Protein 8GCI (pdb70)

Organism: Caenorhabditis elegans (NCBI:txid6239)

Solvent-accessible surface area: 9152 Å² total; per-residue (Å²): 230,90,97,92,4,2,116,44,33,74,89,70,87,133,101,57,95,29,106,107,34,46,1,45,1,70,5,30,41,82,2,35,21,90,74,17,41,167,60,1,21,24,9,0,5,16,66,64,91,50,10,130,74,101,9,3,4,42,3,0,46,28,86,11,5,101,6,1,71,52,2,0,50,42,0,14,102,27,139,5,141,125,17,102,17,108,60,38,0,58,0,17,4,64,10,20,6,34,0,100,0,92,0,62,2,44,12,109,31,20,81,210,68,132,58,1,71,52,1,27,2,104,0,116,9,66,58,50,16,142,52,102,44,56,1,52,47,82,55,76,140,89,84,142,94,38,29,21,71,116,106,77,16,119,68,33,26,57,59,7,82,96,24,0,97,131,75,8,101

Foldseek 3Di:
DDDFALVVCCVVVVPDDSLWDKWKWKDWLLQQTDDTDPVCCNQQLADPVNRGPHHQLVWWQAVQVVQVLVLLVVCLAVLFPKDWTPDWIWTAGQQRFIWTWGKIKGFHADPPLQFTTMIMMMTTTNGRTPDDRGSNDHHDPPDDDRGDDVVVSVVSSVVSSVSRNDHRD

Structure (mmCIF, N/CA/C/O backbone):
data_8GCI
#
_entry.id   8GCI
#
_cell.length_a   50.733
_cell.length_b   105.907
_cell.length_c   152.966
_cell.angle_alpha   90.00
_cell.angle_beta   90.00
_cell.angle_gamma   90.00
#
_symmetry.space_group_name_H-M   'I 2 2 2'
#
loop_
_entity.id
_entity.type
_entity.pdbx_description
1 polymer 'Period protein homolog lin-42'
2 water water
#
loop_
_atom_site.group_PDB
_atom_site.id
_atom_site.type_symbol
_atom_site.label_atom_id
_atom_site.label_alt_id
_atom_site.label_comp_id
_atom_site.label_asym_id
_atom_site.label_entity_id
_atom_site.label_seq_id
_atom_site.pdbx_PDB_ins_code
_atom_site.Cartn_x
_atom_site.Cartn_y
_atom_site.Cartn_z
_atom_site.occupancy
_atom_site.B_iso_or_equiv
_atom_site.auth_seq_id
_atom_site.auth_comp_id
_atom_site.auth_asym_id
_atom_site.auth_atom_id
_atom_site.pdbx_PDB_model_num
ATOM 1 N N . LEU A 1 114 ? 31.554 43.672 58.430 1.00 52.44 147 LEU A N 1
ATOM 2 C CA . LEU A 1 114 ? 31.350 43.186 57.063 1.00 49.45 147 LEU A CA 1
ATOM 3 C C . LEU A 1 114 ? 32.083 41.878 56.789 1.00 46.95 147 LEU A C 1
ATOM 4 O O . LEU A 1 114 ? 33.313 41.830 56.798 1.00 48.13 147 LEU A O 1
ATOM 9 N N . ALA A 1 115 ? 31.323 40.821 56.528 1.00 45.39 148 ALA A N 1
ATOM 10 C CA . ALA A 1 115 ? 31.922 39.543 56.193 1.00 38.54 148 ALA A CA 1
ATOM 11 C C . ALA A 1 115 ? 32.427 39.548 54.760 1.00 40.44 148 ALA A C 1
ATOM 12 O O . ALA A 1 115 ? 31.865 40.194 53.873 1.00 43.66 148 ALA A O 1
ATOM 14 N N . LEU A 1 116 ? 33.526 38.843 54.552 1.00 47.79 149 LEU A N 1
ATOM 15 C CA . LEU A 1 116 ? 34.046 38.570 53.224 1.00 46.63 149 LEU A CA 1
ATOM 16 C C . LEU A 1 116 ? 33.732 37.117 52.917 1.00 38.34 149 LEU A C 1
ATOM 17 O O . LEU A 1 116 ? 33.936 36.248 53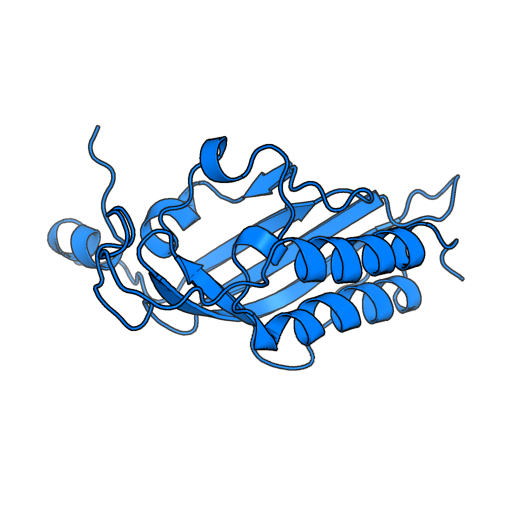.770 1.00 40.85 149 LEU A O 1
ATOM 22 N N . ARG A 1 117 ? 33.203 36.860 51.725 1.00 39.74 150 ARG A N 1
ATOM 23 C C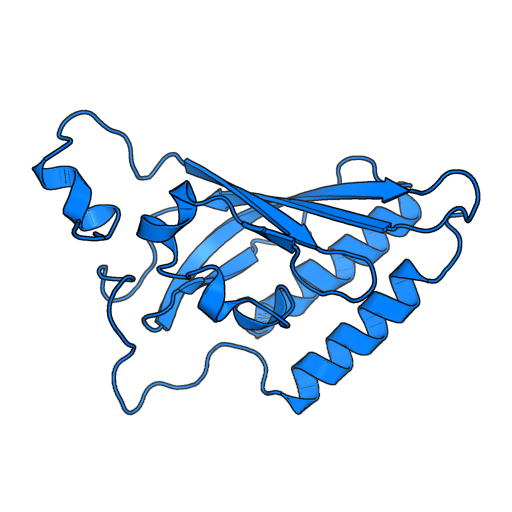A . ARG A 1 117 ? 32.699 35.535 51.394 1.00 37.00 150 ARG A CA 1
ATOM 24 C C . ARG A 1 117 ? 33.184 35.108 50.016 1.00 30.41 150 ARG A C 1
ATOM 25 O O . ARG A 1 117 ? 33.382 35.934 49.120 1.00 32.90 150 ARG A O 1
ATOM 33 N N . SER A 1 118 ? 33.357 33.801 49.852 1.00 34.76 151 SER A N 1
ATOM 34 C CA . SER A 1 118 ? 33.765 33.231 48.576 1.00 30.82 151 SER A CA 1
ATOM 35 C C . SER A 1 118 ? 32.673 33.400 47.519 1.00 28.52 151 SER A C 1
ATOM 36 O O . SER A 1 118 ? 31.482 33.509 47.827 1.00 27.81 151 SER A O 1
ATOM 39 N N . ALA A 1 119 ? 33.101 33.399 46.249 1.00 27.16 152 ALA A N 1
ATOM 40 C CA . ALA A 1 119 ? 32.152 33.508 45.144 1.00 26.43 152 ALA A CA 1
ATOM 41 C C . ALA A 1 119 ? 31.124 32.388 45.178 1.00 27.09 152 ALA A C 1
ATOM 42 O O . ALA A 1 119 ? 29.950 32.616 44.873 1.00 27.14 152 ALA A O 1
ATOM 44 N N . PHE A 1 120 ? 31.547 31.164 45.525 1.00 25.41 153 PHE A N 1
ATOM 45 C CA . PHE A 1 120 ? 30.586 30.077 45.671 1.00 27.84 153 PHE A CA 1
ATOM 46 C C . PHE A 1 120 ? 29.560 30.402 46.745 1.00 28.45 153 PHE A C 1
ATOM 47 O O . PHE A 1 120 ? 28.355 30.221 46.542 1.00 32.19 153 PHE A O 1
ATOM 55 N N . SER A 1 121 ? 30.028 30.881 47.898 1.00 28.28 154 SER A N 1
ATOM 56 C CA . SER A 1 121 ? 29.133 31.212 49.004 1.00 32.77 154 SER A CA 1
ATOM 57 C C . SER A 1 121 ? 28.171 32.339 48.631 1.00 32.54 154 SER A C 1
ATOM 58 O O . SER A 1 121 ? 26.987 32.294 48.984 1.00 33.63 154 SER A O 1
ATOM 61 N N . LEU A 1 122 ? 28.649 33.350 47.894 1.00 33.97 155 LEU A N 1
ATOM 62 C CA . LEU A 1 122 ? 27.791 34.484 47.555 1.00 32.83 155 LEU A CA 1
ATOM 63 C C . LEU A 1 122 ? 26.607 34.085 46.682 1.00 36.08 155 LEU A C 1
ATOM 64 O O . LEU A 1 122 ? 25.653 34.866 46.554 1.00 37.65 155 LEU A O 1
ATOM 69 N N . GLN A 1 123 ? 26.639 32.890 46.089 1.00 33.19 156 GLN A N 1
ATOM 70 C CA . GLN A 1 123 ? 25.535 32.454 45.231 1.00 36.57 156 GLN A CA 1
ATOM 71 C C . GLN A 1 123 ? 24.229 32.358 45.998 1.00 32.86 156 GLN A C 1
ATOM 72 O O . GLN A 1 123 ? 23.161 32.643 45.448 1.00 32.06 156 GLN A O 1
ATOM 78 N N . ALA A 1 124 ? 24.294 31.946 47.266 1.00 35.53 157 ALA A N 1
ATOM 79 C CA . ALA A 1 124 ? 23.078 31.720 48.039 1.00 31.60 157 ALA A CA 1
ATOM 80 C C . ALA A 1 124 ? 22.262 32.998 48.169 1.00 35.99 157 ALA A C 1
ATOM 81 O O . ALA A 1 124 ? 21.026 32.961 48.113 1.00 40.14 157 ALA A O 1
ATOM 83 N N . SER A 1 125 ? 22.925 34.143 48.305 1.00 35.35 158 SER A N 1
ATOM 84 C CA . SER A 1 125 ? 22.222 35.414 48.427 1.00 39.01 158 SER A CA 1
ATOM 85 C C . SER A 1 125 ? 22.318 36.265 47.165 1.00 43.42 158 SER A C 1
ATOM 86 O O . SER A 1 125 ? 22.014 37.463 47.215 1.00 46.13 158 SER A O 1
ATOM 89 N N . HIS A 1 126 ? 22.759 35.678 46.030 1.00 39.82 159 HIS A N 1
ATOM 90 C CA . HIS A 1 126 ? 22.777 36.346 44.716 1.00 38.11 159 HIS A CA 1
ATOM 91 C C . HIS A 1 126 ? 22.338 35.296 43.695 1.00 35.32 159 HIS A C 1
ATOM 92 O O . HIS A 1 126 ? 23.143 34.785 42.913 1.00 37.64 159 HIS A O 1
ATOM 99 N N . VAL A 1 127 ? 21.037 34.993 43.683 1.00 33.12 160 VAL A N 1
ATOM 100 C CA . VAL A 1 127 ? 20.564 33.797 42.986 1.00 38.83 160 VAL A CA 1
ATOM 101 C C . VAL A 1 127 ? 20.508 33.951 41.474 1.00 38.56 160 VAL A C 1
ATOM 102 O O . VAL A 1 127 ? 20.297 32.954 40.777 1.00 38.07 160 VAL A O 1
ATOM 106 N N . SER A 1 128 ? 20.703 35.158 40.942 1.00 39.49 161 SER A N 1
ATOM 107 C CA . SER A 1 128 ? 20.651 35.392 39.501 1.00 42.25 161 SER A CA 1
ATOM 108 C C . SER A 1 128 ? 22.010 35.703 38.886 1.00 37.56 161 SER A C 1
ATOM 109 O O . SER A 1 128 ? 22.099 35.835 37.660 1.00 40.70 161 SER A O 1
ATOM 112 N N . SER A 1 129 ? 23.063 35.817 39.691 1.00 35.13 162 SER A N 1
ATOM 113 C CA . SER A 1 129 ? 24.374 36.200 39.194 1.00 34.20 162 SER A CA 1
ATOM 114 C C . SER A 1 129 ? 25.083 35.010 38.549 1.00 38.40 162 SER A C 1
ATOM 115 O O . SER A 1 129 ? 24.779 33.843 38.816 1.00 36.31 162 SER A O 1
ATOM 118 N N . ASN A 1 130 ? 26.045 35.321 37.690 1.00 33.93 163 ASN A N 1
ATOM 119 C CA . ASN A 1 130 ? 26.794 34.313 36.953 1.00 31.89 163 ASN A CA 1
ATOM 120 C C . ASN A 1 130 ? 28.255 34.386 37.392 1.00 29.86 163 ASN A C 1
ATOM 121 O O . ASN A 1 130 ? 29.116 34.870 36.654 1.00 28.95 163 ASN A O 1
ATOM 126 N N . PHE A 1 131 ? 28.525 33.882 38.601 1.00 28.68 164 PHE A N 1
ATOM 127 C CA . PHE A 1 131 ? 29.840 34.020 39.220 1.00 30.11 164 PHE A CA 1
ATOM 128 C C . PHE A 1 131 ? 30.945 33.279 38.472 1.00 32.50 164 PHE A C 1
ATOM 129 O O . PHE A 1 131 ? 32.121 33.571 38.701 1.00 29.68 164 PHE A O 1
ATOM 137 N N . HIS A 1 132 ? 30.614 32.336 37.586 1.00 30.19 165 HIS A N 1
ATOM 138 C CA . HIS A 1 132 ? 31.666 31.737 36.768 1.00 30.59 165 HIS A CA 1
ATOM 139 C C . HIS A 1 132 ? 32.081 32.625 35.605 1.00 31.16 165 HIS A C 1
ATOM 140 O O . HIS A 1 132 ? 33.025 32.274 34.892 1.00 34.27 165 HIS A O 1
ATOM 147 N N . VAL A 1 133 ? 31.379 33.727 35.374 1.00 28.08 166 VAL A N 1
ATOM 148 C CA . VAL A 1 133 ? 31.663 34.659 34.283 1.00 34.63 166 VAL A CA 1
ATOM 149 C C . VAL A 1 133 ? 32.296 35.890 34.923 1.00 31.64 166 VAL A C 1
ATOM 150 O O . VAL A 1 133 ? 31.600 36.679 35.568 1.00 28.32 166 VAL A O 1
ATOM 154 N N . PHE A 1 134 ? 33.621 36.049 34.778 1.00 31.43 167 PHE A N 1
ATOM 155 C CA . PHE A 1 134 ? 34.347 37.018 35.594 1.00 28.10 167 PHE A CA 1
ATOM 156 C C . PHE A 1 134 ? 35.777 37.275 35.119 1.00 29.92 167 PHE A C 1
ATOM 157 O O . PHE A 1 134 ? 36.544 36.333 34.929 1.00 28.95 167 PHE A O 1
ATOM 165 N N . THR A 1 135 ? 36.159 38.546 34.958 1.00 26.51 168 THR A N 1
ATOM 166 C CA . THR A 1 135 ? 37.516 38.935 34.603 1.00 24.55 168 THR A CA 1
ATOM 167 C C . THR A 1 135 ? 38.024 39.953 35.612 1.00 26.78 168 THR A C 1
ATOM 168 O O . THR A 1 135 ? 37.249 40.745 36.156 1.00 27.16 168 THR A O 1
ATOM 172 N N . PHE A 1 136 ? 39.334 39.942 35.853 1.00 22.50 169 PHE A N 1
ATOM 173 C CA . PHE A 1 136 ? 39.920 40.889 36.793 1.00 22.97 169 PHE A CA 1
ATOM 174 C C . PHE A 1 136 ? 41.337 41.239 36.352 1.00 25.57 169 PHE A C 1
ATOM 175 O O . PHE A 1 136 ? 41.990 40.486 35.622 1.00 24.66 169 PHE A O 1
ATOM 183 N N . ILE A 1 137 ? 41.803 42.399 36.816 1.00 24.71 170 ILE A N 1
ATOM 184 C CA . ILE A 1 137 ? 43.054 43.010 36.373 1.00 22.74 170 ILE A CA 1
ATOM 185 C C . ILE A 1 137 ? 44.060 42.972 37.518 1.00 22.56 170 ILE A C 1
ATOM 186 O O . ILE A 1 137 ? 43.709 43.245 38.672 1.00 22.32 170 ILE A O 1
ATOM 191 N N . THR A 1 138 ? 45.308 42.626 37.204 1.00 23.93 171 THR A N 1
ATOM 192 C CA . THR A 1 138 ? 46.444 42.924 38.069 1.00 24.65 171 THR A CA 1
ATOM 193 C C . THR A 1 138 ? 47.350 43.931 37.367 1.00 23.50 171 THR A C 1
ATOM 194 O O . THR A 1 138 ? 47.372 44.005 36.134 1.00 21.94 171 THR A O 1
ATOM 198 N N . LYS A 1 139 ? 48.096 44.713 38.161 1.00 22.23 172 LYS A N 1
ATOM 199 C CA . LYS A 1 139 ? 49.091 45.649 37.646 1.00 23.79 172 LYS A CA 1
ATOM 200 C C . LYS A 1 139 ? 50.369 45.544 38.459 1.00 22.27 172 LYS A C 1
ATOM 201 O O . LYS A 1 139 ? 50.325 45.364 39.681 1.00 22.42 172 LYS A O 1
ATOM 207 N N . HIS A 1 140 ? 51.508 45.682 37.786 1.00 19.63 173 HIS A N 1
ATOM 208 C CA . HIS A 1 140 ? 52.763 45.800 38.512 1.00 24.56 173 HIS A CA 1
ATOM 209 C C . HIS A 1 140 ? 53.745 46.669 37.736 1.00 25.54 173 HIS A C 1
ATOM 210 O O . HIS A 1 140 ? 53.621 46.874 36.521 1.00 21.00 173 HIS A O 1
ATOM 217 N N . SER A 1 141 ? 54.743 47.164 38.471 1.00 23.79 174 SER A N 1
ATOM 218 C CA . SER A 1 141 ? 55.720 48.097 37.942 1.00 25.29 174 SER A CA 1
ATOM 219 C C . SER A 1 141 ? 56.923 47.315 37.431 1.00 26.08 174 SER A C 1
ATOM 220 O O . SER A 1 141 ? 56.926 46.080 37.406 1.00 29.50 174 SER A O 1
ATOM 223 N N . SER A 1 142 ? 57.966 48.029 37.037 1.00 23.32 175 SER A N 1
ATOM 224 C CA . SER A 1 142 ? 59.161 47.413 36.482 1.00 22.51 175 SER A CA 1
ATOM 225 C C . SER A 1 142 ? 60.129 46.925 37.554 1.00 26.08 175 SER A C 1
ATOM 226 O O . SER A 1 142 ? 61.225 46.469 37.212 1.00 19.73 175 SER A O 1
ATOM 229 N N . THR A 1 143 ? 59.771 47.036 38.838 1.00 26.48 176 THR A N 1
ATOM 230 C CA . THR A 1 143 ? 60.460 46.299 39.885 1.00 22.49 176 THR A CA 1
ATOM 231 C C . THR A 1 143 ? 59.813 44.944 40.139 1.00 25.95 176 THR A C 1
ATOM 232 O O . THR A 1 143 ? 60.236 44.245 41.057 1.00 25.61 176 THR A O 1
ATOM 236 N N . CYS A 1 144 ? 58.790 44.586 39.358 1.00 24.29 177 CYS A N 1
ATOM 237 C CA . CYS A 1 144 ? 57.878 43.463 39.590 1.00 29.11 177 CYS A CA 1
ATOM 238 C C . CYS A 1 144 ? 56.871 43.709 40.713 1.00 25.77 177 CYS A C 1
ATOM 239 O O . CYS A 1 144 ? 55.949 42.912 40.886 1.00 27.48 177 CYS A O 1
ATOM 242 N N . ALA A 1 145 ? 57.011 44.794 41.473 1.00 25.99 178 ALA A N 1
ATOM 243 C CA . ALA A 1 145 ? 56.133 45.012 42.619 1.00 24.67 178 ALA A CA 1
ATOM 244 C C . ALA A 1 145 ? 54.704 45.256 42.149 1.00 29.24 178 ALA A C 1
ATOM 245 O O . ALA A 1 145 ? 54.452 46.160 41.341 1.00 26.01 178 ALA A O 1
ATOM 247 N N . LEU A 1 146 ? 53.775 44.438 42.650 1.00 24.23 179 LEU A N 1
ATOM 248 C CA . LEU A 1 146 ? 52.362 44.636 42.375 1.00 27.55 179 LEU A CA 1
ATOM 249 C C . LEU A 1 146 ? 51.895 45.983 42.930 1.00 28.42 179 LEU A C 1
ATOM 250 O O . LEU A 1 146 ? 52.236 46.372 44.049 1.00 28.22 179 LEU A O 1
ATOM 255 N N . THR A 1 147 ? 51.120 46.702 42.132 1.00 24.65 180 THR A N 1
ATOM 256 C CA . THR A 1 147 ? 50.513 47.949 42.556 1.00 26.95 180 THR A CA 1
ATOM 257 C C . THR A 1 147 ? 48.997 47.930 42.439 1.00 29.29 180 THR A C 1
ATOM 258 O O . THR A 1 147 ? 48.369 48.957 42.692 1.00 23.43 180 THR A O 1
ATOM 262 N N . HIS A 1 148 ? 48.393 46.812 42.030 1.00 26.21 181 HIS A N 1
ATOM 263 C CA . HIS A 1 148 ? 46.954 46.811 41.830 1.00 26.06 181 HIS A CA 1
ATOM 264 C C . HIS A 1 148 ? 46.434 45.399 41.671 1.00 25.18 181 HIS A C 1
ATOM 265 O O . HIS A 1 148 ? 47.050 44.570 40.992 1.00 29.73 181 HIS A O 1
ATOM 272 N N . ILE A 1 149 ? 45.284 45.149 42.284 1.00 23.94 182 ILE A N 1
ATOM 273 C CA . ILE A 1 149 ? 44.449 43.989 41.986 1.00 27.44 182 ILE A CA 1
ATOM 274 C C . ILE A 1 149 ? 43.011 44.387 42.300 1.00 26.44 182 ILE A C 1
ATOM 275 O O . ILE A 1 149 ? 42.745 44.994 43.341 1.00 25.38 182 ILE A O 1
ATOM 280 N N . ASP A 1 150 ? 42.096 44.106 41.368 1.00 27.04 183 ASP A N 1
ATOM 281 C CA . ASP A 1 150 ? 40.689 44.432 41.573 1.00 28.79 183 ASP A CA 1
ATOM 282 C C . ASP A 1 150 ? 40.201 43.829 42.881 1.00 30.34 183 ASP A C 1
ATOM 283 O O . ASP A 1 150 ? 40.475 42.658 43.175 1.00 26.82 183 ASP A O 1
ATOM 288 N N . TYR A 1 151 ? 39.463 44.633 43.662 1.00 32.14 184 TYR A N 1
ATOM 289 C CA . TYR A 1 151 ? 38.900 44.114 44.905 1.00 31.39 184 TYR A CA 1
ATOM 290 C C . TYR A 1 151 ? 37.843 43.053 44.630 1.00 28.87 184 TYR A C 1
ATOM 291 O O . TYR A 1 151 ? 37.633 42.157 45.459 1.00 26.75 184 TYR A O 1
ATOM 300 N N . ALA A 1 152 ? 37.171 43.142 43.478 1.00 26.15 185 ALA A N 1
ATOM 301 C CA . ALA A 1 152 ? 36.201 42.133 43.064 1.00 25.66 185 ALA A CA 1
ATOM 302 C C . ALA A 1 152 ? 36.803 40.738 42.941 1.00 28.99 185 ALA A C 1
ATOM 303 O O . ALA A 1 152 ? 36.045 39.764 42.847 1.00 29.81 185 ALA A O 1
ATOM 305 N N . SER A 1 153 ? 38.134 40.615 42.919 1.00 27.79 186 SER A N 1
ATOM 306 C CA . SER A 1 153 ? 38.786 39.314 42.850 1.00 27.08 186 SER A CA 1
ATOM 307 C C . SER A 1 153 ? 38.873 38.635 44.205 1.00 26.79 186 SER A C 1
ATOM 308 O O . SER A 1 153 ? 39.252 37.456 44.269 1.00 28.34 186 SER A O 1
ATOM 311 N N . ILE A 1 154 ? 38.546 39.349 45.282 1.00 23.11 187 ILE A N 1
ATOM 312 C CA . ILE A 1 154 ? 38.682 38.771 46.621 1.00 24.28 187 ILE A CA 1
ATOM 313 C C . ILE A 1 154 ? 37.840 37.519 46.793 1.00 27.57 187 ILE A C 1
ATOM 314 O O . ILE A 1 154 ? 38.355 36.522 47.337 1.00 25.98 187 ILE A O 1
ATOM 319 N N . PRO A 1 155 ? 36.563 37.464 46.380 1.00 27.29 188 PRO A N 1
ATOM 320 C CA . PRO A 1 155 ? 35.817 36.200 46.481 1.00 28.98 188 PRO A CA 1
ATOM 321 C C . PRO A 1 155 ? 36.364 35.095 45.601 1.00 28.42 188 PRO A C 1
ATOM 322 O O . PRO A 1 155 ? 35.972 33.933 45.782 1.00 29.03 188 PRO A O 1
ATOM 326 N N . TYR A 1 156 ? 37.247 35.406 44.657 1.00 26.56 189 TYR A N 1
ATOM 327 C CA . TYR A 1 156 ? 37.809 34.379 43.789 1.00 26.98 189 TYR A CA 1
ATOM 328 C C . TYR A 1 156 ? 39.177 33.876 44.249 1.00 29.64 189 TYR A C 1
ATOM 329 O O . TYR A 1 156 ? 39.435 32.667 44.188 1.00 31.36 189 TYR A O 1
ATOM 338 N N . LEU A 1 157 ? 40.062 34.767 44.727 1.00 29.71 190 LEU A N 1
ATOM 339 C CA . LEU A 1 157 ? 41.374 34.367 45.215 1.00 28.04 190 LEU A CA 1
ATOM 340 C C . LEU A 1 157 ? 41.549 34.499 46.725 1.00 28.15 190 LEU A C 1
ATOM 341 O O . LEU A 1 157 ? 42.456 33.867 47.277 1.00 29.61 190 LEU A O 1
ATOM 346 N N . GLY A 1 158 ? 40.717 35.279 47.411 1.00 23.51 191 GLY A N 1
ATOM 347 C CA . GLY A 1 158 ? 40.930 35.462 48.834 1.00 22.15 191 GLY A CA 1
ATOM 348 C C . GLY A 1 158 ? 42.162 36.271 49.212 1.00 29.56 191 GLY A C 1
ATOM 349 O O . GLY A 1 158 ? 42.572 36.244 50.379 1.00 26.89 191 GLY A O 1
ATOM 350 N N . LEU A 1 159 ? 42.761 37.008 48.273 1.00 23.57 192 LEU A N 1
ATOM 351 C CA . LEU A 1 159 ? 44.010 37.718 48.530 1.00 29.88 192 LEU A CA 1
ATOM 352 C C . LEU A 1 159 ? 43.727 39.206 48.776 1.00 35.17 192 LEU A C 1
ATOM 353 O O . LEU A 1 159 ? 43.046 39.872 47.979 1.00 22.98 192 LEU A O 1
ATOM 358 N N . LEU A 1 160 ? 44.233 39.712 49.907 1.00 30.35 193 LEU A N 1
ATOM 359 C CA . LEU A 1 160 ? 44.051 41.084 50.345 1.00 33.63 193 LEU A CA 1
ATOM 360 C C . LEU A 1 160 ? 45.228 41.940 49.901 1.00 32.38 193 LEU A C 1
ATOM 361 O O . LEU A 1 160 ? 46.326 41.427 49.680 1.00 33.04 193 LEU A O 1
ATOM 366 N N . PRO A 1 161 ? 45.031 43.259 49.758 1.00 38.57 194 PRO A N 1
ATOM 367 C CA . PRO A 1 161 ? 46.185 44.144 49.490 1.00 38.33 194 PRO A CA 1
ATOM 368 C C . PRO A 1 161 ? 47.330 43.938 50.468 1.00 37.87 194 PRO A C 1
ATOM 369 O O . PRO A 1 161 ? 48.499 43.957 50.065 1.00 37.25 194 PRO A O 1
ATOM 373 N N . THR A 1 162 ? 47.020 43.676 51.739 1.00 36.07 195 THR A N 1
ATOM 374 C CA . THR A 1 162 ? 48.076 43.422 52.714 1.00 40.08 195 THR A CA 1
ATOM 375 C C . THR A 1 162 ? 48.850 42.137 52.406 1.00 43.22 195 THR A C 1
ATOM 376 O O . THR A 1 162 ? 50.056 42.059 52.680 1.00 42.30 195 THR A O 1
ATOM 380 N N . ASP A 1 163 ? 48.183 41.118 51.848 1.00 38.99 196 ASP A N 1
ATOM 381 C CA . ASP A 1 163 ? 48.890 39.907 51.446 1.00 37.05 196 ASP A CA 1
ATOM 382 C C . ASP A 1 163 ? 49.945 40.203 50.386 1.00 38.64 196 ASP A C 1
ATOM 383 O O . ASP A 1 163 ? 50.959 39.499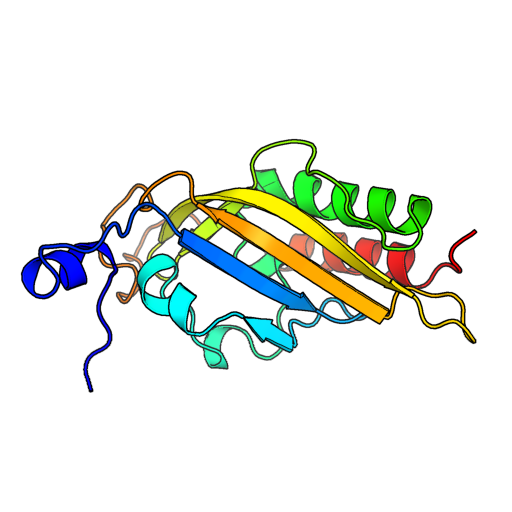 50.296 1.00 35.72 196 ASP A O 1
ATOM 388 N N . LEU A 1 164 ? 49.741 41.259 49.599 1.00 37.22 197 LEU A N 1
ATOM 389 C CA . LEU A 1 164 ? 50.508 41.477 48.385 1.00 32.85 197 LEU A CA 1
ATOM 390 C C . LEU A 1 164 ? 51.463 42.666 48.448 1.00 33.13 197 LEU A C 1
ATOM 391 O O . LEU A 1 164 ? 52.252 42.847 47.513 1.00 30.11 197 LEU A O 1
ATOM 396 N N . ILE A 1 165 ? 51.434 43.470 49.514 1.00 34.63 198 ILE A N 1
ATOM 397 C CA . ILE A 1 165 ? 52.322 44.630 49.567 1.00 37.77 198 ILE A CA 1
ATOM 398 C C . ILE A 1 165 ? 53.763 44.140 49.578 1.00 36.40 198 ILE A C 1
ATOM 399 O O . ILE A 1 165 ? 54.176 43.380 50.463 1.00 38.07 198 ILE A O 1
ATOM 404 N N . GLY A 1 166 ? 54.528 44.535 48.562 1.00 36.18 199 GLY A N 1
ATOM 405 C CA . GLY A 1 166 ? 55.914 44.139 48.447 1.00 30.39 199 GLY A CA 1
ATOM 406 C C . GLY A 1 166 ? 56.183 42.922 47.581 1.00 34.92 199 GLY A C 1
ATOM 407 O O . GLY A 1 166 ? 57.357 42.601 47.354 1.00 32.20 199 GLY A O 1
ATOM 408 N N . LYS A 1 167 ? 55.154 42.232 47.085 1.00 31.41 200 LYS A N 1
ATOM 409 C CA . LYS A 1 167 ? 55.382 41.009 46.328 1.00 31.99 200 LYS A CA 1
ATOM 410 C C . LYS A 1 167 ? 55.035 41.198 44.857 1.00 29.48 200 LYS A C 1
ATOM 411 O O . LYS A 1 167 ? 54.382 42.171 44.467 1.00 23.64 200 LYS A O 1
ATOM 417 N N . SER A 1 168 ? 55.498 40.254 44.034 1.00 24.84 201 SER A N 1
ATOM 418 C CA . SER A 1 168 ? 55.176 40.258 42.617 1.00 25.68 201 SER A CA 1
ATOM 419 C C . SER A 1 168 ? 54.043 39.261 42.335 1.00 25.21 201 SER A C 1
ATOM 420 O O . SER A 1 168 ? 53.522 38.602 43.234 1.00 24.43 201 SER A O 1
ATOM 423 N N . LEU A 1 169 ? 53.632 39.183 41.067 1.00 22.47 202 LEU A N 1
ATOM 424 C CA . LEU A 1 169 ? 52.668 38.176 40.645 1.00 22.31 202 LEU A CA 1
ATOM 425 C C . LEU A 1 169 ? 53.098 36.778 41.077 1.00 25.98 202 LEU A C 1
ATOM 426 O O . LEU A 1 169 ? 52.260 35.918 41.365 1.00 23.21 202 LEU A O 1
ATOM 431 N N . LEU A 1 170 ? 54.412 36.526 41.103 1.00 27.12 203 LEU A N 1
ATOM 432 C CA . LEU A 1 170 ? 54.921 35.194 41.414 1.00 28.12 203 LEU A CA 1
ATOM 433 C C . LEU A 1 170 ? 54.608 34.757 42.837 1.00 27.58 203 LEU A C 1
ATOM 434 O O . LEU A 1 170 ? 54.838 33.592 43.165 1.00 32.71 203 LEU A O 1
ATOM 439 N N . ALA A 1 171 ? 54.087 35.647 43.686 1.00 26.88 204 ALA A N 1
ATOM 440 C CA . ALA A 1 171 ? 53.651 35.223 45.009 1.00 26.50 204 ALA A CA 1
ATOM 441 C C . ALA A 1 171 ? 52.397 34.351 44.962 1.00 30.99 204 ALA A C 1
ATOM 442 O O . ALA A 1 171 ? 52.136 33.617 45.925 1.00 28.44 204 ALA A O 1
ATOM 444 N N . PHE A 1 172 ? 51.600 34.413 43.878 1.00 27.30 205 PHE A N 1
ATOM 445 C CA . PHE A 1 172 ? 50.442 33.529 43.820 1.00 25.74 205 PHE A CA 1
ATOM 446 C C . PHE A 1 172 ? 50.224 32.880 42.446 1.00 24.60 205 PHE A C 1
ATOM 447 O O . PHE A 1 172 ? 49.138 32.351 42.191 1.00 25.95 205 PHE A O 1
ATOM 455 N N . VAL A 1 173 ? 51.222 32.850 41.570 1.00 24.07 206 VAL A N 1
ATOM 456 C CA . VAL A 1 173 ? 51.097 32.087 40.329 1.00 22.10 206 VAL A CA 1
ATOM 457 C C . VAL A 1 173 ? 51.413 30.624 40.625 1.00 24.34 206 VAL A C 1
ATOM 458 O O . VAL A 1 173 ? 52.345 30.321 41.377 1.00 21.03 206 VAL A O 1
ATOM 462 N N . TYR A 1 174 ? 50.585 29.719 40.096 1.00 20.46 207 TYR A N 1
ATOM 463 C CA . TYR A 1 174 ? 50.854 28.292 40.151 1.00 24.37 207 TYR A CA 1
ATOM 464 C C . TYR A 1 174 ? 52.243 28.022 39.588 1.00 28.12 207 TYR A C 1
ATOM 465 O O . TYR A 1 174 ? 52.530 28.358 38.433 1.00 25.24 207 TYR A O 1
ATOM 474 N N . SER A 1 175 ? 53.104 27.432 40.422 1.00 26.09 208 SER A N 1
ATOM 475 C CA . SER A 1 175 ? 54.548 27.454 40.175 1.00 26.93 208 SER A CA 1
ATOM 476 C C . SER A 1 175 ? 54.975 27.042 38.766 1.00 28.21 208 SER A C 1
ATOM 477 O O . SER A 1 175 ? 55.802 27.753 38.170 1.00 29.21 208 SER A O 1
ATOM 480 N N . PRO A 1 176 ? 54.501 25.931 38.188 1.00 28.54 209 PRO A N 1
ATOM 481 C CA . PRO A 1 176 ? 54.964 25.564 36.840 1.00 27.01 209 PRO A CA 1
ATOM 482 C C . PRO A 1 176 ? 54.371 26.407 35.732 1.00 29.42 209 PRO A C 1
ATOM 483 O O . PRO A 1 176 ? 54.629 26.111 34.557 1.00 31.05 209 PRO A O 1
ATOM 487 N N . ASP A 1 177 ? 53.574 27.425 36.066 1.00 29.98 210 ASP A N 1
ATOM 488 C CA . ASP A 1 177 ? 53.002 28.344 35.094 1.00 27.10 210 ASP A CA 1
ATOM 489 C C . ASP A 1 177 ? 53.753 29.679 35.021 1.00 28.97 210 ASP A C 1
ATOM 490 O O . ASP A 1 177 ? 53.324 30.578 34.288 1.00 28.66 210 ASP A O 1
ATOM 495 N N . VAL A 1 178 ? 54.860 29.831 35.759 1.00 25.66 211 VAL A N 1
ATOM 496 C CA . VAL A 1 178 ? 55.594 31.093 35.736 1.00 28.96 211 VAL A CA 1
ATOM 497 C C . VAL A 1 178 ? 56.195 31.381 34.366 1.00 26.77 211 VAL A C 1
ATOM 498 O O . VAL A 1 178 ? 56.426 32.550 34.026 1.00 27.00 211 VAL A O 1
ATOM 502 N N . HIS A 1 179 ? 56.445 30.347 33.566 1.00 25.48 212 HIS A N 1
ATOM 503 C CA . HIS A 1 179 ? 56.881 30.560 32.191 1.00 26.92 212 HIS A CA 1
ATOM 504 C C . HIS A 1 179 ? 55.860 31.336 31.367 1.00 26.34 212 HIS A C 1
ATOM 505 O O . HIS A 1 179 ? 56.236 32.013 30.404 1.00 21.03 212 HIS A O 1
ATOM 512 N N . VAL A 1 180 ? 54.566 31.199 31.686 1.00 26.53 213 VAL A N 1
ATOM 513 C CA . VAL A 1 180 ? 53.550 32.015 31.028 1.00 25.09 213 VAL A CA 1
ATOM 514 C C . VAL A 1 180 ? 53.847 33.483 31.260 1.00 22.09 213 VAL A C 1
ATOM 515 O O . VAL A 1 180 ? 53.783 34.306 30.340 1.00 21.87 213 VAL A O 1
ATOM 519 N N . VAL A 1 181 ? 54.188 33.827 32.500 1.00 23.40 214 VAL A N 1
ATOM 520 C CA . VAL A 1 181 ? 54.462 35.210 32.852 1.00 23.75 214 VAL A CA 1
ATOM 521 C C . VAL A 1 181 ? 55.722 35.685 32.152 1.00 25.98 214 VAL A C 1
ATOM 522 O O . VAL A 1 181 ? 55.725 36.734 31.497 1.00 28.79 214 VAL A O 1
ATOM 526 N N . ARG A 1 182 ? 56.807 34.913 32.280 1.00 26.09 215 ARG A N 1
ATOM 527 C CA . ARG A 1 182 ? 58.075 35.248 31.640 1.00 27.45 215 ARG A CA 1
ATOM 528 C C . ARG A 1 182 ? 57.888 35.550 30.162 1.00 27.11 215 ARG A C 1
ATOM 529 O O . ARG A 1 182 ? 58.302 36.607 29.681 1.00 24.88 215 ARG A O 1
ATOM 537 N N . GLN A 1 183 ? 57.269 34.628 29.421 1.00 24.33 216 GLN A N 1
ATOM 538 C CA . GLN A 1 183 ? 57.116 34.842 27.985 1.00 28.01 216 GLN A CA 1
ATOM 539 C C . GLN A 1 183 ? 56.227 36.046 27.688 1.00 29.77 216 GLN A C 1
ATOM 540 O O . GLN A 1 183 ? 56.397 36.705 26.653 1.00 27.61 216 GLN A O 1
ATOM 546 N N . ALA A 1 184 ? 55.261 36.336 28.570 1.00 26.86 217 ALA A N 1
ATOM 547 C CA . ALA A 1 184 ? 54.421 37.513 28.373 1.00 25.46 217 ALA A CA 1
ATOM 548 C C . ALA A 1 184 ? 55.253 38.794 28.414 1.00 27.30 217 ALA A C 1
ATOM 549 O O . ALA A 1 184 ? 55.038 39.709 27.605 1.00 26.25 217 ALA A O 1
ATOM 551 N N . HIS A 1 185 ? 56.220 38.873 29.336 1.00 23.47 218 HIS A N 1
ATOM 552 C CA . HIS A 1 185 ? 57.064 40.063 29.402 1.00 22.11 218 HIS A CA 1
ATOM 553 C C . HIS A 1 185 ? 57.956 40.181 28.171 1.00 28.02 218 HIS A C 1
ATOM 554 O O . HIS A 1 185 ? 58.141 41.285 27.638 1.00 22.98 218 HIS A O 1
ATOM 561 N N . ILE A 1 186 ? 58.506 39.055 27.692 1.00 26.11 219 ILE A N 1
ATOM 562 C CA . ILE A 1 186 ? 59.301 39.080 26.467 1.00 24.98 219 ILE A CA 1
ATOM 563 C C . ILE A 1 186 ? 58.439 39.473 25.269 1.00 29.17 219 ILE A C 1
ATOM 564 O O . ILE A 1 186 ? 58.846 40.299 24.441 1.00 30.17 219 ILE A O 1
ATOM 569 N N . ASP A 1 187 ? 57.233 38.903 25.161 1.00 26.97 220 ASP A N 1
ATOM 570 C CA . ASP A 1 187 ? 56.340 39.268 24.062 1.00 31.25 220 ASP A CA 1
ATOM 571 C C . ASP A 1 187 ? 55.882 40.723 24.142 1.00 27.87 220 ASP A C 1
ATOM 572 O O . ASP A 1 187 ? 55.579 41.327 23.107 1.00 28.53 220 ASP A O 1
ATOM 577 N N . LEU A 1 188 ? 55.807 41.292 25.350 1.00 25.72 221 LEU A N 1
ATOM 578 C CA . LEU A 1 188 ? 55.419 42.693 25.498 1.00 24.89 221 LEU A CA 1
ATOM 579 C C . LEU A 1 188 ? 56.544 43.616 25.059 1.00 27.34 221 LEU A C 1
ATOM 580 O O . LEU A 1 188 ? 56.310 44.596 24.347 1.00 32.08 221 LEU A O 1
ATOM 585 N N . HIS A 1 189 ? 57.781 43.307 25.470 1.00 32.93 222 HIS A N 1
ATOM 586 C CA . HIS A 1 189 ? 58.944 44.057 25.006 1.00 32.37 222 HIS A CA 1
ATOM 587 C C . HIS A 1 189 ? 58.965 44.171 23.484 1.00 34.12 222 HIS A C 1
ATOM 588 O O . HIS A 1 189 ? 59.305 45.226 22.939 1.00 35.52 222 HIS A O 1
ATOM 595 N N . ASN A 1 190 ? 58.606 43.095 22.780 1.00 32.07 223 ASN A N 1
ATOM 596 C CA . ASN A 1 190 ? 58.627 43.118 21.320 1.00 34.93 223 ASN A CA 1
ATOM 597 C C . ASN A 1 190 ? 57.371 43.719 20.703 1.00 35.00 223 ASN A C 1
ATOM 598 O O . ASN A 1 190 ? 57.418 44.149 19.547 1.00 37.27 223 ASN A O 1
ATOM 603 N N . SER A 1 191 ? 56.249 43.737 21.413 1.00 31.65 224 SER A N 1
ATOM 604 C CA . SER A 1 191 ? 55.065 44.396 20.876 1.00 39.21 224 SER A CA 1
ATOM 605 C C . SER A 1 191 ? 55.002 45.875 21.234 1.00 40.20 224 SER A C 1
ATOM 606 O O . SER A 1 191 ? 54.125 46.580 20.721 1.00 44.74 224 SER A O 1
ATOM 609 N N . ARG A 1 192 ? 55.919 46.356 22.079 1.00 39.70 225 ARG A N 1
ATOM 610 C CA . ARG A 1 192 ? 55.915 47.737 22.571 1.00 43.36 225 ARG A CA 1
ATOM 611 C C . ARG A 1 192 ? 54.663 48.029 23.401 1.00 41.84 225 ARG A C 1
ATOM 612 O O . ARG A 1 192 ? 54.152 49.151 23.406 1.00 38.96 225 ARG A O 1
ATOM 620 N N . GLY A 1 193 ? 54.148 47.020 24.108 1.00 40.35 226 GLY A N 1
ATOM 621 C CA . GLY A 1 193 ? 53.050 47.217 25.033 1.00 34.83 226 GLY A CA 1
ATOM 622 C C . GLY A 1 193 ? 51.668 46.862 24.514 1.00 34.56 226 GLY A C 1
ATOM 623 O O . GLY A 1 193 ? 50.730 46.786 25.321 1.00 31.77 226 GLY A O 1
ATOM 624 N N . LYS A 1 194 ? 51.508 46.647 23.207 1.00 34.79 227 LYS A N 1
ATOM 625 C CA . LYS A 1 194 ? 50.224 46.242 22.652 1.00 35.99 227 LYS A CA 1
ATOM 626 C C . LYS A 1 194 ? 49.851 44.839 23.125 1.00 32.44 227 LYS A C 1
ATOM 627 O O . LYS A 1 194 ? 50.713 44.030 23.486 1.00 31.13 227 LYS A O 1
ATOM 633 N N . ILE A 1 195 ? 48.544 44.561 23.115 1.00 30.58 228 ILE A N 1
ATOM 634 C CA . ILE A 1 195 ? 47.953 43.368 23.728 1.00 29.94 228 ILE A CA 1
ATOM 635 C C . ILE A 1 195 ? 48.648 42.103 23.239 1.00 30.72 228 ILE A C 1
ATOM 636 O O . ILE A 1 195 ? 48.689 41.830 22.032 1.00 29.77 228 ILE A O 1
ATOM 641 N N . VAL A 1 196 ? 49.191 41.316 24.158 1.00 25.41 229 VAL A N 1
ATOM 642 C CA . VAL A 1 196 ? 49.736 40.023 23.771 1.00 30.82 229 VAL A CA 1
ATOM 643 C C . VAL A 1 196 ? 48.964 38.931 24.495 1.00 27.64 229 VAL A C 1
ATOM 644 O O . VAL A 1 196 ? 48.442 39.122 25.598 1.00 26.67 229 VAL A O 1
ATOM 648 N N . LYS A 1 197 ? 48.898 37.776 23.851 1.00 34.13 230 LYS A N 1
ATOM 649 C CA . LYS A 1 197 ? 48.249 36.596 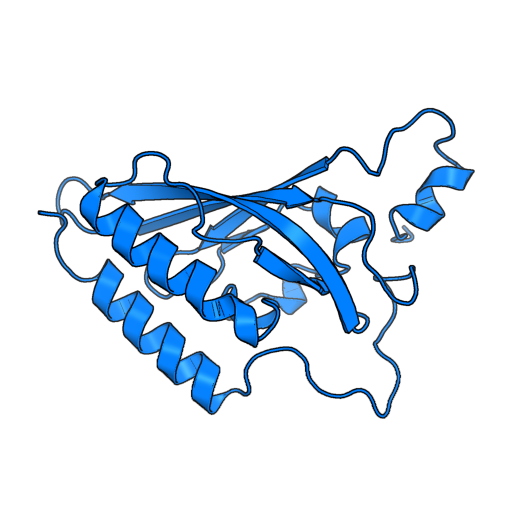24.393 1.00 31.05 230 LYS A CA 1
ATOM 650 C C . LYS A 1 197 ? 49.254 35.754 25.167 1.00 30.28 230 LYS A C 1
ATOM 651 O O . LYS A 1 197 ? 50.462 35.780 24.899 1.00 30.74 230 LYS A O 1
ATOM 657 N N . SER A 1 198 ? 48.746 35.008 26.140 1.00 28.08 231 SER A N 1
ATOM 658 C CA . SER A 1 198 ? 49.606 34.078 26.845 1.00 30.25 231 SER A CA 1
ATOM 659 C C . SER A 1 198 ? 49.855 32.842 25.980 1.00 27.57 231 SER A C 1
ATOM 660 O O . SER A 1 198 ? 49.088 32.533 25.064 1.00 24.97 231 SER A O 1
ATOM 663 N N . ILE A 1 199 ? 50.963 32.147 26.260 1.00 21.54 232 ILE A N 1
ATOM 664 C CA . ILE A 1 199 ? 51.267 30.925 25.518 1.00 24.87 232 ILE A CA 1
ATOM 665 C C . ILE A 1 199 ? 50.486 29.722 26.031 1.00 30.35 232 ILE A C 1
ATOM 666 O O . ILE A 1 199 ? 50.480 28.672 25.376 1.00 28.53 232 ILE A O 1
ATOM 671 N N . ALA A 1 200 ? 49.811 29.853 27.171 1.00 26.81 233 ALA A N 1
ATOM 672 C CA . ALA A 1 200 ? 49.060 28.775 27.797 1.00 25.54 233 ALA A CA 1
ATOM 673 C C . ALA A 1 200 ? 48.265 29.399 28.932 1.00 29.91 233 ALA A C 1
ATOM 674 O O . ALA A 1 200 ? 48.520 30.539 29.327 1.00 24.84 233 ALA A O 1
ATOM 676 N N . ASP A 1 201 ? 47.315 28.625 29.472 1.00 25.28 234 ASP A N 1
ATOM 677 C CA . ASP A 1 201 ? 46.545 29.080 30.621 1.00 25.13 234 ASP A CA 1
ATOM 678 C C . ASP A 1 201 ? 47.478 29.508 31.755 1.00 27.47 234 ASP A C 1
ATOM 679 O O . ASP A 1 201 ? 48.613 29.044 31.873 1.00 30.36 234 ASP A O 1
ATOM 684 N N . LEU A 1 202 ? 46.996 30.438 32.568 1.00 27.12 235 LEU A N 1
ATOM 685 C CA . LEU A 1 202 ? 47.685 30.908 33.760 1.00 25.56 235 LEU A CA 1
ATOM 686 C C . LEU A 1 202 ? 46.875 30.449 34.960 1.00 24.08 235 LEU A C 1
ATOM 687 O O . LEU A 1 202 ? 45.693 30.788 35.071 1.00 24.39 235 LEU A O 1
ATOM 692 N N . ARG A 1 203 ? 47.486 29.665 35.837 1.00 24.55 236 ARG A N 1
ATOM 693 C CA . ARG A 1 203 ? 46.815 29.194 37.042 1.00 24.01 236 ARG A CA 1
ATOM 694 C C . ARG A 1 203 ? 47.341 29.967 38.236 1.00 25.46 236 ARG A C 1
ATOM 695 O O . ARG A 1 203 ? 48.555 30.171 38.366 1.00 24.32 236 ARG A O 1
ATOM 703 N N . LEU A 1 204 ? 46.420 30.411 39.084 1.00 25.44 237 LEU A N 1
ATOM 704 C CA . LEU A 1 204 ? 46.716 31.233 40.242 1.00 22.67 237 LEU A CA 1
ATOM 705 C C . LEU A 1 204 ? 46.306 30.476 41.495 1.00 23.16 237 LEU A C 1
ATOM 706 O O . LEU A 1 204 ? 45.342 29.708 41.481 1.00 26.13 237 LEU A O 1
ATOM 711 N N . VAL A 1 205 ? 47.053 30.671 42.573 1.00 23.68 238 VAL A N 1
ATOM 712 C CA . VAL A 1 205 ? 46.838 29.933 43.813 1.00 26.98 238 VAL A CA 1
ATOM 713 C C . VAL A 1 205 ? 46.114 30.846 44.793 1.00 25.68 238 VAL A C 1
ATOM 714 O O . VAL A 1 205 ? 46.650 31.882 45.207 1.00 28.76 238 VAL A O 1
ATOM 718 N N . ALA A 1 206 ? 44.889 30.479 45.147 1.00 24.00 239 ALA A N 1
ATOM 719 C CA . ALA A 1 206 ? 44.124 31.270 46.100 1.00 28.53 239 ALA A CA 1
ATOM 720 C C . ALA A 1 206 ? 44.730 31.164 47.506 1.00 28.86 239 ALA A C 1
ATOM 721 O O . ALA A 1 206 ? 45.553 30.294 47.809 1.00 26.32 239 ALA A O 1
ATOM 723 N N . HIS A 1 207 ? 44.288 32.059 48.381 1.00 26.84 240 HIS A N 1
ATOM 724 C CA . HIS A 1 207 ? 44.800 32.087 49.746 1.00 26.39 240 HIS A CA 1
ATOM 725 C C . HIS A 1 207 ? 44.670 30.739 50.456 1.00 28.04 240 HIS A C 1
ATOM 726 O O . HIS A 1 207 ? 45.482 30.426 51.333 1.00 31.67 240 HIS A O 1
ATOM 733 N N . ASN A 1 208 ? 43.651 29.939 50.137 1.00 29.63 241 ASN A N 1
ATOM 734 C CA . ASN A 1 208 ? 43.473 28.681 50.856 1.00 32.91 241 ASN A CA 1
ATOM 735 C C . ASN A 1 208 ? 44.166 27.504 50.174 1.00 27.87 241 ASN A C 1
ATOM 736 O O . ASN A 1 208 ? 44.083 26.380 50.675 1.00 27.82 241 ASN A O 1
ATOM 741 N N . GLY A 1 209 ? 44.867 27.739 49.072 1.00 25.53 242 GLY A N 1
ATOM 742 C CA . GLY A 1 209 ? 45.562 26.693 48.361 1.00 29.45 242 GLY A CA 1
ATOM 743 C C . GLY A 1 209 ? 44.837 26.186 47.135 1.00 28.95 242 GLY A C 1
ATOM 744 O O . GLY A 1 209 ? 45.428 25.434 46.354 1.00 25.23 242 GLY A O 1
ATOM 745 N N . SER A 1 210 ? 43.582 26.575 46.947 1.00 26.82 243 SER A N 1
ATOM 746 C CA . SER A 1 210 ? 42.826 26.173 45.771 1.00 26.04 243 SER A CA 1
ATOM 747 C C . SER A 1 210 ? 43.375 26.852 44.520 1.00 29.84 243 SER A C 1
ATOM 748 O O . SER A 1 210 ? 44.001 27.913 44.586 1.00 29.88 243 SER A O 1
ATOM 751 N N . ILE A 1 211 ? 43.170 26.222 43.366 1.00 25.90 244 ILE A N 1
ATOM 752 C CA . ILE A 1 211 ? 43.834 26.657 42.141 1.00 27.80 244 ILE A CA 1
ATOM 753 C C . ILE A 1 211 ? 42.793 27.191 41.165 1.00 28.11 244 ILE A C 1
ATOM 754 O O . ILE A 1 211 ? 41.811 26.506 40.854 1.00 25.38 244 ILE A O 1
ATOM 759 N N . LEU A 1 212 ? 43.017 28.425 40.689 1.00 25.20 245 LEU A N 1
ATOM 760 C CA . LEU A 1 212 ? 42.114 29.147 39.801 1.00 24.54 245 LEU A CA 1
ATOM 761 C C . LEU A 1 212 ? 42.756 29.262 38.421 1.00 25.28 245 LEU A C 1
ATOM 762 O O . LEU A 1 212 ? 43.712 30.025 38.235 1.00 28.34 245 LEU A O 1
ATOM 767 N N . ARG A 1 213 ? 42.232 28.526 37.451 1.00 21.96 246 ARG A N 1
ATOM 768 C CA . ARG A 1 213 ? 42.788 28.571 36.105 1.00 24.51 246 ARG A CA 1
ATOM 769 C C . ARG A 1 213 ? 42.213 29.759 35.340 1.00 22.97 246 ARG A C 1
ATOM 770 O O . ARG A 1 213 ? 40.995 29.964 35.325 1.00 29.50 246 ARG A O 1
ATOM 778 N N . CYS A 1 214 ? 43.078 30.527 34.680 1.00 23.60 247 CYS A N 1
ATOM 779 C CA . CYS A 1 214 ? 42.644 31.715 33.945 1.00 25.46 247 CYS A CA 1
ATOM 780 C C . CYS A 1 214 ? 43.166 31.706 32.517 1.00 24.60 247 CYS A C 1
ATOM 781 O O . CYS A 1 214 ? 44.129 31.015 32.178 1.00 24.69 247 CYS A O 1
ATOM 784 N N . GLN A 1 215 ? 42.501 32.484 31.680 1.00 24.90 248 GLN A N 1
ATOM 785 C CA . GLN A 1 215 ? 43.050 32.905 30.402 1.00 27.76 248 GLN A CA 1
ATOM 786 C C . GLN A 1 215 ? 43.362 34.388 30.513 1.00 26.29 248 GLN A C 1
ATOM 787 O O . GLN A 1 215 ? 42.519 35.182 30.950 1.00 26.30 248 GLN A O 1
ATOM 793 N N . THR A 1 216 ? 44.591 34.744 30.172 1.00 29.39 249 THR A N 1
ATOM 794 C CA . THR A 1 216 ? 45.170 36.023 30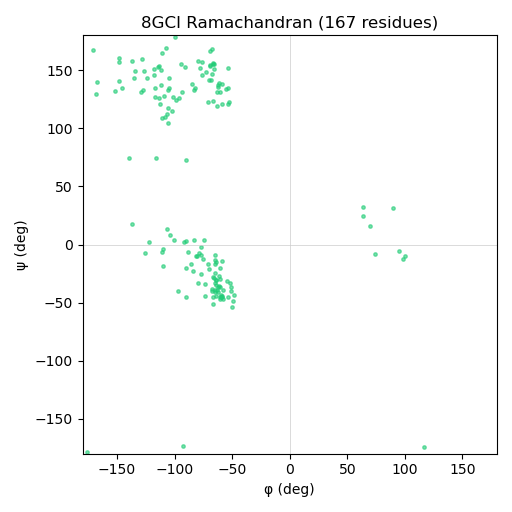.543 1.00 25.39 249 THR A CA 1
ATOM 795 C C . THR A 1 216 ? 45.697 36.706 29.298 1.00 27.62 249 THR A C 1
ATOM 796 O O . THR A 1 216 ? 46.363 36.066 28.474 1.00 25.82 249 THR A O 1
ATOM 800 N N . GLU A 1 217 ? 45.371 37.990 29.154 1.00 23.18 250 GLU A N 1
ATOM 801 C CA . GLU A 1 217 ? 45.950 38.844 28.131 1.00 27.08 250 GLU A CA 1
ATOM 802 C C . GLU A 1 217 ? 46.783 39.921 28.810 1.00 23.37 250 GLU A C 1
ATOM 803 O O . GLU A 1 217 ? 46.530 40.283 29.963 1.00 24.83 250 GLU A O 1
ATOM 809 N N . TRP A 1 218 ? 47.798 40.414 28.108 1.00 24.89 251 TRP A N 1
ATOM 810 C CA . TRP A 1 218 ? 48.784 41.295 28.718 1.00 23.45 251 TRP A CA 1
ATOM 811 C C . TRP A 1 218 ? 48.880 42.606 27.954 1.00 25.65 251 TRP A C 1
ATOM 812 O O . TRP A 1 218 ? 48.775 42.636 26.722 1.00 27.21 251 TRP A O 1
ATOM 823 N N . SER A 1 219 ? 49.073 43.686 28.706 1.00 25.54 252 SER A N 1
ATOM 824 C CA . SER A 1 219 ? 49.306 45.013 28.160 1.00 25.07 252 SER A CA 1
ATOM 825 C C . SER A 1 219 ? 50.430 45.660 28.962 1.00 24.81 252 SER A C 1
ATOM 826 O O . SER A 1 219 ? 50.694 45.278 30.107 1.00 22.78 252 SER A O 1
ATOM 829 N 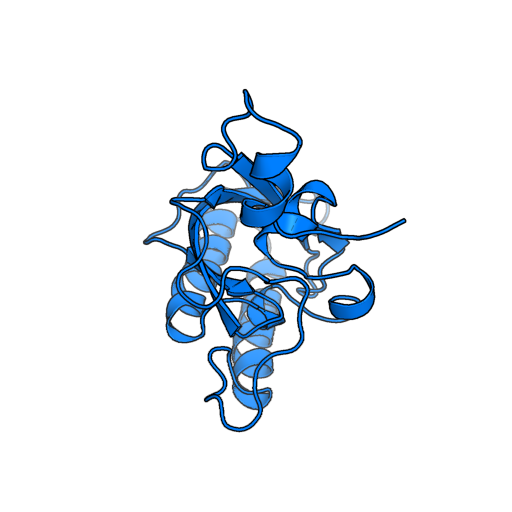N . ALA A 1 220 ? 51.093 46.649 28.354 1.00 25.46 253 ALA A N 1
ATOM 830 C CA . ALA A 1 220 ? 52.237 47.299 28.985 1.00 29.82 253 ALA A CA 1
ATOM 831 C C . ALA A 1 220 ? 52.324 48.769 28.571 1.00 30.64 253 ALA A C 1
ATOM 832 O O . ALA A 1 220 ? 52.084 49.109 27.411 1.00 29.41 253 ALA A O 1
ATOM 834 N N . TYR A 1 221 ? 52.676 49.634 29.523 1.00 26.13 254 TYR A N 1
ATOM 835 C CA . TYR A 1 221 ? 52.918 51.040 29.234 1.00 27.33 254 TYR A CA 1
ATOM 836 C C . TYR A 1 221 ? 54.406 51.258 29.029 1.00 24.76 254 TYR A C 1
ATOM 837 O O . TYR A 1 221 ? 55.219 50.889 29.888 1.00 25.61 254 TYR A O 1
ATOM 846 N N . VAL A 1 222 ? 54.765 51.851 27.895 1.00 22.91 255 VAL A N 1
ATOM 847 C CA . VAL A 1 222 ? 56.156 52.176 27.599 1.00 27.36 255 VAL A CA 1
ATOM 848 C C . VAL A 1 222 ? 56.347 53.677 27.765 1.00 27.43 255 VAL A C 1
ATOM 849 O O . VAL A 1 222 ? 55.722 54.479 27.056 1.00 29.16 255 VAL A O 1
ATOM 853 N N . ASN A 1 223 ? 57.198 54.055 28.708 1.00 30.55 256 ASN A N 1
ATOM 854 C CA . ASN A 1 223 ? 57.577 55.455 28.886 1.00 29.83 256 ASN A CA 1
ATOM 855 C C . ASN A 1 223 ? 58.205 55.953 27.594 1.00 28.71 256 ASN A C 1
ATOM 856 O O . ASN A 1 223 ? 59.202 55.380 27.144 1.00 28.65 256 ASN A O 1
ATOM 861 N N . PRO A 1 224 ? 57.663 56.989 26.963 1.00 27.56 257 PRO A N 1
ATOM 862 C CA . PRO A 1 224 ? 58.224 57.430 25.676 1.00 26.93 257 PRO A CA 1
ATOM 863 C C . PRO A 1 224 ? 59.596 58.111 25.773 1.00 30.96 257 PRO A C 1
ATOM 864 O O . PRO A 1 224 ? 60.287 58.197 24.747 1.00 30.06 257 PRO A O 1
ATOM 868 N N . TRP A 1 225 ? 60.031 58.572 26.952 1.00 30.72 258 TRP A N 1
ATOM 869 C CA . TRP A 1 225 ? 61.336 59.229 27.089 1.00 25.59 258 TRP A CA 1
ATOM 870 C C . TRP A 1 225 ? 62.457 58.244 27.404 1.00 33.80 258 TRP A C 1
ATOM 871 O O . TRP A 1 225 ? 63.535 58.325 26.811 1.00 38.07 258 TRP A O 1
ATOM 882 N N . THR A 1 226 ? 62.239 57.319 28.342 1.00 34.43 259 THR A N 1
ATOM 883 C CA . THR A 1 226 ? 63.232 56.283 28.597 1.00 31.35 259 THR A CA 1
ATOM 884 C C . THR A 1 226 ? 63.071 55.083 27.677 1.00 34.84 259 THR A C 1
ATOM 885 O O . THR A 1 226 ? 64.008 54.282 27.553 1.00 32.64 259 THR A O 1
ATOM 889 N N . ARG A 1 227 ? 61.911 54.959 27.030 1.00 35.42 260 ARG A N 1
ATOM 890 C CA . ARG A 1 227 ? 61.589 53.883 26.092 1.00 33.13 260 ARG A CA 1
ATOM 891 C C . ARG A 1 227 ? 61.566 52.519 26.775 1.00 32.33 260 ARG A C 1
ATOM 892 O O . ARG A 1 227 ? 61.704 51.478 26.125 1.00 31.36 260 ARG A O 1
ATOM 900 N N . LYS A 1 228 ? 61.333 52.502 28.081 1.00 29.28 261 LYS A N 1
ATOM 901 C CA . LYS A 1 228 ? 61.242 51.255 28.826 1.00 32.80 261 LYS A CA 1
ATOM 902 C C . LYS A 1 228 ? 59.819 50.998 29.322 1.00 29.87 261 LYS A C 1
ATOM 903 O O . LYS A 1 228 ? 59.046 51.930 29.578 1.00 30.18 261 LYS A O 1
ATOM 909 N N . MET A 1 229 ? 59.475 49.719 29.436 1.00 28.26 262 MET A N 1
ATOM 910 C CA . MET A 1 229 ? 58.211 49.347 30.051 1.00 28.74 262 MET A CA 1
ATOM 911 C C . MET A 1 229 ? 58.217 49.785 31.503 1.00 27.61 262 MET A C 1
ATOM 912 O O . MET A 1 229 ? 59.173 49.511 32.235 1.00 29.62 262 MET A O 1
ATOM 917 N N . GLU A 1 230 ? 57.149 50.466 31.932 1.00 22.73 263 GLU A N 1
ATOM 918 C CA . GLU A 1 230 ? 57.063 50.875 33.328 1.00 27.47 263 GLU A CA 1
ATOM 919 C C . GLU A 1 230 ? 55.793 50.416 34.011 1.00 25.08 263 GLU A C 1
ATOM 920 O O . GLU A 1 230 ? 55.662 50.609 35.224 1.00 26.22 263 GLU A O 1
ATOM 926 N N . LEU A 1 231 ? 54.846 49.845 33.280 1.00 30.06 264 LEU A N 1
ATOM 927 C CA . LEU A 1 231 ? 53.675 49.245 33.897 1.00 26.31 264 LEU A CA 1
ATOM 928 C C . LEU A 1 231 ? 53.291 48.051 33.050 1.00 24.56 264 LEU A C 1
ATOM 929 O O . LEU A 1 231 ? 53.296 48.129 31.816 1.00 24.64 264 LEU A O 1
ATOM 934 N N . VAL A 1 232 ? 53.000 46.941 33.715 1.00 21.38 265 VAL A N 1
ATOM 935 C CA . VAL A 1 232 ? 52.474 45.757 33.057 1.00 20.59 265 VAL A CA 1
ATOM 936 C C . VAL A 1 232 ? 51.092 45.496 33.622 1.00 23.53 265 VAL A C 1
ATOM 937 O O . VAL A 1 232 ? 50.921 45.411 34.847 1.00 23.04 265 VAL A O 1
ATOM 941 N N . VAL A 1 233 ? 50.114 45.374 32.728 1.00 22.12 266 VAL A N 1
ATOM 942 C CA . VAL A 1 233 ? 48.718 45.163 33.080 1.00 23.51 266 VAL A CA 1
ATOM 943 C C . VAL A 1 233 ? 48.295 43.816 32.519 1.00 23.05 266 VAL A C 1
ATOM 944 O O . VAL A 1 233 ? 48.569 43.508 31.352 1.00 24.80 266 VAL A O 1
ATOM 948 N N . ALA A 1 234 ? 47.599 43.035 33.331 1.00 22.17 267 ALA A N 1
ATOM 949 C CA . ALA A 1 234 ? 47.162 41.701 32.942 1.00 24.28 267 ALA A CA 1
ATOM 950 C C . ALA A 1 234 ? 45.674 41.583 33.228 1.00 23.97 267 ALA A C 1
ATOM 951 O O . ALA A 1 234 ? 45.222 41.941 34.323 1.00 23.45 267 ALA A O 1
ATOM 953 N N . ARG A 1 235 ? 44.915 41.105 32.242 1.00 22.50 268 ARG A N 1
ATOM 954 C CA . ARG A 1 235 ? 43.473 40.874 32.379 1.00 25.97 268 ARG A CA 1
ATOM 955 C C . ARG A 1 235 ? 43.188 39.376 32.435 1.00 23.83 268 ARG A C 1
ATOM 956 O O . ARG A 1 235 ? 43.309 38.681 31.419 1.00 24.04 268 ARG A O 1
ATOM 964 N N . HIS A 1 236 ? 42.789 38.882 33.605 1.00 22.26 269 HIS A N 1
ATOM 965 C CA . HIS A 1 236 ? 42.605 37.450 33.821 1.00 23.61 269 HIS A CA 1
ATOM 966 C C . HIS A 1 236 ? 41.131 37.073 33.696 1.00 24.80 269 HIS A C 1
ATOM 967 O O . HIS A 1 236 ? 40.296 37.598 34.438 1.00 24.31 269 HIS A O 1
ATOM 974 N N . ARG A 1 237 ? 40.822 36.121 32.800 1.00 26.98 270 ARG A N 1
ATOM 975 C CA . ARG A 1 237 ? 39.467 35.584 32.620 1.00 27.72 270 ARG A CA 1
ATOM 976 C C . ARG A 1 237 ? 39.409 34.172 33.200 1.00 26.16 270 ARG A C 1
ATOM 977 O O . ARG A 1 237 ? 40.005 33.245 32.645 1.00 26.78 270 ARG A O 1
ATOM 985 N N . ILE A 1 238 ? 38.663 34.001 34.290 1.00 22.90 271 ILE A N 1
ATOM 986 C CA . ILE A 1 238 ? 38.618 32.705 34.949 1.00 27.68 271 ILE A CA 1
ATOM 987 C C . ILE A 1 238 ? 37.927 31.676 34.057 1.00 28.53 271 ILE A C 1
ATOM 988 O O . ILE A 1 238 ? 37.008 31.994 33.284 1.00 30.81 271 ILE A O 1
ATOM 993 N N . CYS A 1 239 ? 38.378 30.422 34.157 1.00 29.95 272 CYS A N 1
ATOM 994 C CA . CYS A 1 239 ? 37.698 29.326 33.466 1.00 30.24 272 CYS A CA 1
ATOM 995 C C . CYS A 1 239 ? 36.608 28.682 34.303 1.00 27.26 272 CYS A C 1
AT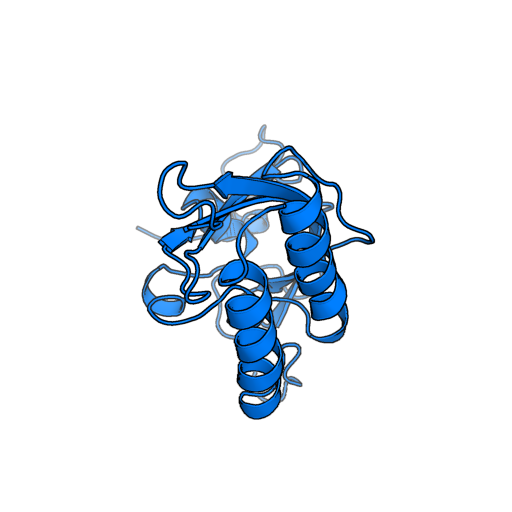OM 996 O O . CYS A 1 239 ? 35.720 28.026 33.740 1.00 30.84 272 CYS A O 1
ATOM 999 N N . SER A 1 240 ? 36.660 28.860 35.624 1.00 25.33 273 SER A N 1
ATOM 1000 C CA . SER A 1 240 ? 35.683 28.311 36.552 1.00 27.87 273 SER A CA 1
ATOM 1001 C C . SER A 1 240 ? 36.000 28.787 37.963 1.00 25.65 273 SER A C 1
ATOM 1002 O O . SER A 1 240 ? 36.953 29.542 38.168 1.00 26.02 273 SER A O 1
ATOM 1005 N N . LEU A 1 241 ? 35.214 28.350 38.939 1.00 24.90 274 LEU A N 1
ATOM 1006 C CA . LEU A 1 241 ? 35.602 28.514 40.328 1.00 23.07 274 LEU A CA 1
ATOM 1007 C C . LEU A 1 241 ? 36.744 27.543 40.646 1.00 29.82 274 LEU A C 1
ATOM 1008 O O . LEU A 1 241 ? 36.826 26.461 40.054 1.00 29.09 274 LEU A O 1
ATOM 1013 N N . PRO A 1 242 ? 37.656 27.914 41.554 1.00 32.00 275 PRO A N 1
ATOM 1014 C CA . PRO A 1 242 ? 38.901 27.142 41.704 1.00 25.51 275 PRO A CA 1
ATOM 1015 C C . PRO A 1 242 ? 38.645 25.739 42.221 1.00 27.43 275 PRO A C 1
ATOM 1016 O O . PRO A 1 242 ? 37.693 25.502 42.964 1.00 26.36 275 PRO A O 1
ATOM 1020 N N . ILE A 1 243 ? 39.534 24.806 41.846 1.00 24.79 276 ILE A N 1
ATOM 1021 C CA . ILE A 1 243 ? 39.428 23.430 42.320 1.00 24.24 276 ILE A CA 1
ATOM 1022 C C . ILE A 1 243 ? 40.096 23.302 43.683 1.00 27.18 276 ILE A C 1
ATOM 1023 O O . ILE A 1 243 ? 41.202 23.810 43.912 1.00 23.31 276 ILE A O 1
ATOM 1028 N N . GLY A 1 244 ? 39.454 22.565 44.570 1.00 26.32 277 GLY A N 1
ATOM 1029 C CA . GLY A 1 244 ? 39.774 22.557 45.979 1.00 22.43 277 GLY A CA 1
ATOM 1030 C C . GLY A 1 244 ? 38.600 23.090 46.759 1.00 25.34 277 GLY A C 1
ATOM 1031 O O . GLY A 1 244 ? 37.522 23.348 46.210 1.00 29.63 277 GLY A O 1
ATOM 1032 N N . ASP A 1 245 ? 38.802 23.244 48.063 1.00 27.17 278 ASP A N 1
ATOM 1033 C CA . ASP A 1 245 ? 37.737 23.794 48.885 1.00 27.98 278 ASP A CA 1
ATOM 1034 C C . ASP A 1 245 ? 37.364 25.180 48.368 1.00 32.67 278 ASP A C 1
ATOM 1035 O O . ASP A 1 245 ? 38.228 25.968 47.963 1.00 31.23 278 ASP A O 1
ATOM 1040 N N . SER A 1 246 ? 36.058 25.455 48.326 1.00 32.47 279 SER A N 1
ATOM 1041 C CA . SER A 1 246 ? 35.563 26.669 47.681 1.00 34.14 279 SER A CA 1
ATOM 1042 C C . SER A 1 246 ? 35.791 27.919 48.517 1.00 33.47 279 SER A C 1
ATOM 1043 O O . SER A 1 246 ? 35.642 29.026 47.984 1.00 30.39 279 SER A O 1
ATOM 1046 N N . ASP A 1 247 ? 36.150 27.775 49.797 1.00 33.09 280 ASP A N 1
ATOM 1047 C CA . ASP A 1 247 ? 36.234 28.921 50.708 1.00 30.19 280 ASP A CA 1
ATOM 1048 C C . ASP A 1 247 ? 37.639 29.533 50.670 1.00 30.96 280 ASP A C 1
ATOM 1049 O O . ASP A 1 247 ? 38.448 29.417 51.600 1.00 26.98 280 ASP A O 1
ATOM 1054 N N . VAL A 1 248 ? 37.915 30.215 49.555 1.00 28.94 281 VAL A N 1
ATOM 1055 C CA . VAL A 1 248 ? 39.217 30.824 49.356 1.00 28.68 281 VAL A CA 1
ATOM 1056 C C . VAL A 1 248 ? 39.536 31.853 50.436 1.00 33.39 281 VAL A C 1
ATOM 1057 O O . VAL A 1 248 ? 40.711 32.184 50.649 1.00 32.79 281 VAL A O 1
ATOM 1061 N N . ILE A 1 249 ? 38.515 32.370 51.130 1.00 32.30 282 ILE A N 1
ATOM 1062 C CA . ILE A 1 249 ? 38.746 33.328 52.208 1.00 33.00 282 ILE A CA 1
ATOM 1063 C C . ILE A 1 249 ? 39.529 32.679 53.344 1.00 35.11 282 ILE A C 1
ATOM 1064 O O . ILE A 1 249 ? 40.329 33.339 54.021 1.00 42.15 282 ILE A O 1
ATOM 1069 N N . SER A 1 250 ? 39.348 31.379 53.543 1.00 35.93 283 SER A N 1
ATOM 1070 C CA . SER A 1 250 ? 39.947 30.650 54.650 1.00 37.44 283 SER A CA 1
ATOM 1071 C C . SER A 1 250 ? 41.462 30.560 54.506 1.00 38.22 283 SER A C 1
ATOM 1072 O O . SER A 1 250 ? 42.044 30.831 53.449 1.00 37.75 283 SER A O 1
ATOM 1075 N N . SER A 1 251 ? 42.096 30.132 55.603 1.00 33.34 284 SER A N 1
ATOM 1076 C CA . SER A 1 251 ? 43.504 29.803 55.605 1.00 40.42 284 SER A CA 1
ATOM 1077 C C . SER A 1 251 ? 43.691 28.428 54.981 1.00 41.81 284 SER A C 1
ATOM 1078 O O . SER A 1 251 ? 42.794 27.588 55.039 1.00 42.18 284 SER A O 1
ATOM 1081 N N . PRO A 1 252 ? 44.846 28.175 54.372 1.00 41.10 285 PRO A N 1
ATOM 1082 C CA . PRO A 1 252 ? 45.105 26.843 53.853 1.00 39.80 285 PRO A CA 1
ATOM 1083 C C . PRO A 1 252 ? 45.278 25.854 54.989 1.00 47.78 285 PRO A C 1
ATOM 1084 O O . PRO A 1 252 ? 45.662 26.228 56.110 1.00 51.61 285 PRO A O 1
ATOM 1088 N N . PRO A 1 253 ? 44.975 24.562 54.699 1.00 53.10 286 PRO A N 1
ATOM 1089 C CA . PRO A 1 253 ? 45.133 23.500 55.680 1.00 61.34 286 PRO A CA 1
ATOM 1090 C C . PRO A 1 253 ? 46.601 23.186 55.974 1.00 63.32 286 PRO A C 1
ATOM 1091 O O . PRO A 1 253 ? 47.415 23.205 55.076 1.00 58.63 286 PRO A O 1
ATOM 1095 N N . PRO A 1 254 ? 46.939 22.895 57.242 1.00 68.69 287 PRO A N 1
ATOM 1096 C CA . PRO A 1 254 ? 48.295 22.513 57.588 1.00 72.53 287 PRO A CA 1
ATOM 1097 C C . PRO A 1 254 ? 48.646 21.210 56.862 1.00 70.63 287 PRO A C 1
ATOM 1098 O O . PRO A 1 254 ? 47.818 20.331 56.805 1.00 67.39 287 PRO A O 1
ATOM 1102 N N . GLY A 1 255 ? 49.856 21.146 56.311 1.00 72.27 288 GLY A N 1
ATOM 1103 C CA . GLY A 1 255 ? 50.297 19.936 55.598 1.00 71.27 288 GLY A CA 1
ATOM 1104 C C . GLY A 1 255 ? 49.938 19.975 54.127 1.00 73.01 288 GLY A C 1
ATOM 1105 O O . GLY A 1 255 ? 49.664 18.903 53.562 1.00 76.24 288 GLY A O 1
ATOM 1106 N N . ILE A 1 256 ? 49.907 21.165 53.531 1.00 69.60 289 ILE A N 1
ATOM 1107 C CA . ILE A 1 256 ? 49.681 21.230 52.060 1.00 66.42 289 ILE A CA 1
ATOM 1108 C C . ILE A 1 256 ? 51.023 21.551 51.408 1.00 63.18 289 ILE A C 1
ATOM 1109 O O . ILE A 1 256 ? 51.816 22.289 52.011 1.00 62.23 289 ILE A O 1
ATOM 1114 N N . GLN A 1 257 ? 51.279 20.964 50.250 1.00 60.49 290 GLN A N 1
ATOM 1115 C CA . GLN A 1 257 ? 52.482 21.314 49.508 1.00 61.36 290 GLN A CA 1
ATOM 1116 C C . GLN A 1 257 ? 52.368 22.742 48.984 1.00 54.45 290 GLN A C 1
ATOM 1117 O O . GLN A 1 257 ? 51.288 23.185 48.577 1.00 54.37 290 GLN A O 1
ATOM 1123 N N . SER A 1 258 ? 53.483 23.472 49.017 1.00 50.24 291 SER A N 1
ATOM 1124 C CA . SER A 1 258 ? 53.508 24.822 48.469 1.00 46.44 291 SER A CA 1
ATOM 1125 C C . SER A 1 258 ? 53.438 24.744 46.950 1.00 41.24 291 SER A C 1
ATOM 1126 O O . SER A 1 258 ? 54.273 24.087 46.316 1.00 40.10 291 SER A O 1
ATOM 1129 N N . ASN A 1 259 ? 52.436 25.392 46.363 1.00 36.51 292 ASN A N 1
ATOM 1130 C CA . ASN A 1 259 ? 52.217 25.317 44.928 1.00 33.31 292 ASN A CA 1
ATOM 1131 C C . ASN A 1 259 ? 52.672 26.577 44.203 1.00 30.65 292 ASN A C 1
ATOM 1132 O O . ASN A 1 259 ? 52.422 26.709 42.998 1.00 28.24 292 ASN A O 1
ATOM 1137 N N . THR A 1 260 ? 53.338 27.494 44.905 1.00 28.26 293 THR A N 1
ATOM 1138 C CA . THR A 1 260 ? 54.029 28.631 44.304 1.00 29.72 293 THR A CA 1
ATOM 1139 C C . THR A 1 260 ? 55.534 28.416 44.377 1.00 30.75 293 THR A C 1
ATOM 1140 O O . THR A 1 260 ? 56.023 27.524 45.077 1.00 32.58 293 THR A O 1
ATOM 1144 N N . LEU A 1 261 ? 56.264 29.274 43.657 1.00 29.16 294 LEU A N 1
ATOM 1145 C CA . LEU A 1 261 ? 57.718 29.192 43.622 1.00 29.51 294 LEU A CA 1
ATOM 1146 C C . LEU A 1 261 ? 58.293 29.391 45.020 1.00 28.77 294 LEU A C 1
ATOM 1147 O O . LEU A 1 261 ? 57.819 30.250 45.770 1.00 25.85 294 LEU A O 1
ATOM 1152 N N . PRO A 1 262 ? 59.304 28.623 45.405 1.00 27.35 295 PRO A N 1
ATOM 1153 C CA . PRO A 1 262 ? 60.015 28.921 46.636 1.00 26.19 295 PRO A CA 1
ATOM 1154 C C . PRO A 1 262 ? 60.737 30.250 46.501 1.00 26.98 295 PRO A C 1
ATOM 1155 O O . PRO A 1 262 ? 61.020 30.695 45.378 1.00 26.05 295 PRO A O 1
ATOM 1159 N N . PRO A 1 263 ? 61.011 30.937 47.616 1.00 29.58 296 PRO A N 1
ATOM 1160 C CA . PRO A 1 263 ? 61.622 32.281 47.523 1.00 23.91 296 PRO A CA 1
ATOM 1161 C C . PRO A 1 263 ? 62.839 32.380 46.607 1.00 26.17 296 PRO A C 1
ATOM 1162 O O . PRO A 1 263 ? 62.919 33.330 45.818 1.00 27.76 296 PRO A O 1
ATOM 1166 N N . VAL A 1 264 ? 63.774 31.424 46.655 1.00 26.62 297 VAL A N 1
ATOM 1167 C CA . VAL A 1 264 ? 64.982 31.548 45.840 1.00 22.00 297 VAL A CA 1
ATOM 1168 C C . VAL A 1 264 ? 64.638 31.567 44.351 1.00 25.04 297 VAL A C 1
ATOM 1169 O O . VAL A 1 264 ? 65.271 32.282 43.563 1.00 26.91 297 VAL A O 1
ATOM 1173 N N . MET A 1 265 ? 63.637 30.788 43.935 1.00 27.72 298 MET A N 1
ATOM 1174 C CA . MET A 1 265 ? 63.274 30.757 42.522 1.00 23.11 298 MET A CA 1
ATOM 1175 C C . MET A 1 265 ? 62.422 31.971 42.152 1.00 29.55 298 MET A C 1
ATOM 1176 O O . MET A 1 265 ? 62.514 32.485 41.026 1.00 28.53 298 MET A O 1
ATOM 1181 N N . ALA A 1 266 ? 61.591 32.450 43.083 1.00 25.36 299 ALA A N 1
ATOM 1182 C CA . ALA A 1 266 ? 60.865 33.691 42.833 1.00 25.22 299 ALA A CA 1
ATOM 1183 C C . ALA A 1 266 ? 61.839 34.818 42.546 1.00 28.52 299 ALA A C 1
ATOM 1184 O O . ALA A 1 266 ? 61.683 35.563 41.568 1.00 29.58 299 ALA A O 1
ATOM 1186 N N . LYS A 1 267 ? 62.881 34.932 43.374 1.00 28.66 300 LYS A N 1
ATOM 1187 C CA . LYS A 1 267 ? 63.885 35.979 43.186 1.00 29.17 300 LYS A CA 1
ATOM 1188 C C . LYS A 1 267 ? 64.642 35.789 41.872 1.00 28.42 300 LYS A C 1
ATOM 1189 O O . LYS A 1 267 ? 64.982 36.775 41.202 1.00 25.64 300 LYS A O 1
ATOM 1195 N N . THR A 1 268 ? 64.882 34.532 41.476 1.00 23.98 301 THR A N 1
ATOM 1196 C CA . THR A 1 268 ? 65.545 34.234 40.205 1.00 24.21 301 THR A CA 1
ATOM 1197 C C . THR A 1 268 ? 64.686 34.640 39.006 1.00 22.04 301 THR A C 1
ATOM 1198 O O . THR A 1 268 ? 65.187 35.231 38.046 1.00 23.27 301 THR A O 1
ATOM 1202 N N . PHE A 1 269 ? 63.392 34.318 39.020 1.00 24.83 302 PHE A N 1
ATOM 1203 C CA . PHE A 1 269 ? 62.550 34.736 37.897 1.00 26.78 302 PHE A CA 1
ATOM 1204 C C . PHE A 1 269 ? 62.246 36.232 37.930 1.00 23.78 302 PHE A C 1
ATOM 1205 O O . PHE A 1 269 ? 62.162 36.866 36.873 1.00 22.35 302 PHE A O 1
ATOM 1213 N N . GLU A 1 270 ? 62.103 36.815 39.120 1.00 28.05 303 GLU A N 1
ATOM 1214 C CA . GLU A 1 270 ? 61.885 38.260 39.217 1.00 25.72 303 GLU A CA 1
ATOM 1215 C C . GLU A 1 270 ? 63.089 39.046 38.716 1.00 26.89 303 GLU A C 1
ATOM 1216 O O . GLU A 1 270 ? 62.921 40.051 38.017 1.00 23.97 303 GLU A O 1
ATOM 1222 N N . ASP A 1 271 ? 64.312 38.595 39.044 1.00 30.80 304 ASP A N 1
ATOM 1223 C CA . ASP A 1 271 ? 65.531 39.221 38.514 1.00 25.84 304 ASP A CA 1
ATOM 1224 C C . ASP A 1 271 ? 65.502 39.289 36.985 1.00 27.21 304 ASP A C 1
ATOM 1225 O O . ASP A 1 271 ? 65.830 40.324 36.390 1.00 27.52 304 ASP A O 1
ATOM 1230 N N . GLU A 1 272 ? 65.102 38.197 36.329 1.00 25.10 305 GLU A N 1
ATOM 1231 C CA . GLU A 1 272 ? 65.054 38.207 34.871 1.00 26.94 305 GLU A CA 1
ATOM 1232 C C . GLU A 1 272 ? 63.973 39.152 34.347 1.00 28.51 305 GLU A C 1
ATOM 1233 O O . GLU A 1 272 ? 64.177 39.834 33.335 1.00 29.53 305 GLU A O 1
ATOM 1239 N N . LEU A 1 273 ? 62.815 39.214 35.009 1.00 27.25 306 LEU A N 1
ATOM 1240 C CA . LEU A 1 273 ? 61.780 40.133 34.532 1.00 28.82 306 LEU A CA 1
ATOM 1241 C C . LEU A 1 273 ? 62.225 41.593 34.647 1.00 25.71 306 LEU A C 1
ATOM 1242 O O . LEU A 1 273 ? 61.935 42.405 33.765 1.00 30.36 306 LEU A O 1
ATOM 1247 N N . ARG A 1 274 ? 62.915 41.955 35.728 1.00 25.38 307 ARG A N 1
ATOM 1248 C CA . ARG A 1 274 ? 63.475 43.304 35.815 1.00 29.97 307 ARG A CA 1
ATOM 1249 C C . ARG A 1 274 ? 64.430 43.576 34.658 1.00 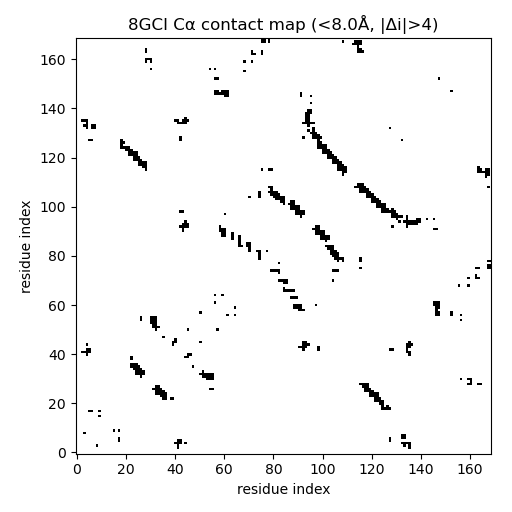28.57 307 ARG A C 1
ATOM 1250 O O . ARG A 1 274 ? 64.383 44.639 34.035 1.00 32.59 307 ARG A O 1
ATOM 1258 N N . THR A 1 275 ? 65.311 42.619 34.361 1.00 30.33 308 THR A N 1
ATOM 1259 C CA . THR A 1 275 ? 66.238 42.768 33.242 1.00 29.59 308 THR A CA 1
ATOM 1260 C C . THR A 1 275 ? 65.505 42.950 31.915 1.00 28.05 308 THR A C 1
ATOM 1261 O O . THR A 1 275 ? 65.891 43.796 31.103 1.00 26.22 308 THR A O 1
ATOM 1265 N N . ILE A 1 276 ? 64.450 42.162 31.672 1.00 27.03 309 ILE A N 1
ATOM 1266 C CA . ILE A 1 276 ? 63.666 42.326 30.446 1.00 27.47 309 ILE A CA 1
ATOM 1267 C C . ILE A 1 276 ? 63.065 43.728 30.375 1.00 33.66 309 ILE A C 1
ATOM 1268 O O . ILE A 1 276 ? 63.127 44.399 29.337 1.00 35.54 309 ILE A O 1
ATOM 1273 N N . MET A 1 277 ? 62.495 44.203 31.485 1.00 30.09 310 MET A N 1
ATOM 1274 C CA . MET A 1 277 ? 61.777 45.470 31.457 1.00 31.72 310 MET A CA 1
ATOM 1275 C C . MET A 1 277 ? 62.733 46.660 31.444 1.00 34.74 310 MET A C 1
ATOM 1276 O O . MET A 1 277 ? 62.372 47.737 30.952 1.00 29.97 310 MET A O 1
ATOM 1281 N N . ASN A 1 278 ? 63.949 46.483 31.961 1.00 31.89 311 ASN A N 1
ATOM 1282 C CA . ASN A 1 278 ? 64.967 47.531 31.942 1.00 34.98 311 ASN A CA 1
ATOM 1283 C C . ASN A 1 278 ? 65.634 47.698 30.580 1.00 33.08 311 ASN A C 1
ATOM 1284 O O . ASN A 1 278 ? 66.494 48.576 30.432 1.00 34.92 311 ASN A O 1
ATOM 1289 N N . LYS A 1 279 ? 65.283 46.893 29.600 1.00 33.61 312 LYS A N 1
ATOM 1290 C CA . LYS A 1 279 ? 65.931 47.043 28.301 1.00 32.11 312 LYS A CA 1
ATOM 1291 C C . LYS A 1 279 ? 65.089 47.957 27.419 1.00 35.64 312 LYS A C 1
ATOM 1292 O O . LYS A 1 279 ? 63.866 47.786 27.352 1.00 35.90 312 LYS A O 1
ATOM 1298 N N . PRO A 1 280 ? 65.678 48.961 26.774 1.00 36.63 313 PRO A N 1
ATOM 1299 C CA . PRO A 1 280 ? 64.872 49.862 25.942 1.00 34.75 313 PRO A CA 1
ATOM 1300 C C . PRO A 1 280 ? 64.092 49.085 24.897 1.00 32.42 313 PRO A C 1
ATOM 1301 O O . PRO A 1 280 ? 64.622 48.203 24.226 1.00 39.38 313 PRO A O 1
ATOM 1305 N N . VAL A 1 281 ? 62.818 49.416 24.775 1.00 39.57 314 VAL A N 1
ATOM 1306 C CA . VAL A 1 281 ? 61.986 48.787 23.750 1.00 41.82 314 VAL A CA 1
ATOM 1307 C C . VAL A 1 281 ? 62.571 49.097 22.376 1.00 42.19 314 VAL A C 1
ATOM 1308 O O . VAL A 1 281 ? 62.898 50.264 22.093 1.00 43.22 314 VAL A O 1
ATOM 1312 N N . PRO A 1 282 ? 62.747 48.104 21.489 1.00 48.49 315 PRO A N 1
ATOM 1313 C CA . PRO A 1 282 ? 63.383 48.373 20.194 1.00 49.10 315 PRO A CA 1
ATOM 1314 C C . PRO A 1 282 ? 62.521 49.260 19.302 1.00 52.43 315 PRO A C 1
ATOM 1315 O O . PRO A 1 282 ? 61.300 49.102 19.326 1.00 52.44 315 PRO A O 1
#

Sequence (169 aa):
LALRSAFSLQASHVSSNFHVFTFITKHSSTCALTHIDYASIPYLGLLPTDLIGKSLLAFVYSPDVHVVRQAHIDLHNSRGKIVKSIADLRLVAHNGSILRCQTEWSAYVNPWTRKMELVVARHRICSLPIGDSDVISSPPPGIQSNTLPPVMAKTFEDELRTIMNKPVP

B-factor: mean 31.33, std 8.88, range [17.91, 76.24]

InterPro domains:
  IPR000014 PAS domain [SM00091] (155-223)
  IPR000014 PAS domain [cd00130] (168-271)
  IPR035965 PAS domain superfamily [SSF55785] (169-271)
  IPR050760 Period circadian regulator [PTHR11269] (168-437)

Secondary structure (DSSP, 8-state):
-----HHHHTTT-TT--TTS-EEEEEEETTS-EEEE-GGGHHHH---HHHHTT--GGGTB-GGGHHHHHHHHHHHHHHTTS-EE-SS-EEEE-TTS-EEEEEEEEEEEE-TTT-SEEEEEEEEEESSSPBS-S-TTSPPPTT----S--HHHHHHHHHHHHHHHTSPP-

GO terms:
  GO:0005634 nucleus (C, IDA)
  GO:0005737 cytoplasm (C, IDA)
  GO:0061067 negative regulation of dauer larval development (P, IEP)
  GO:0061067 negative regulation of dauer larval development (P, IGI)
  GO:0040034 regulation of development, heterochronic (P, IMP)
  GO:1902894 negative regulation of miRNA transcription (P, IMP)
  GO:0061067 negative regulation of dauer larval development (P, IMP)
  GO:0061629 RNA polymerase II-specific DNA-binding transcription factor binding (F, IPI)

Nearest PDB structures (foldseek):
  8gci-assembly1_A-2  TM=1.006E+00  e=8.356E-37  Caenorhabditis elegans
  3gdi-assembly1_A  TM=9.068E-01  e=1.628E-14  Mus musculus
  4dj3-assembly1_B  TM=8.812E-01  e=3.525E-12  Mus musculus
  3rty-assembly4_G  TM=8.432E-01  e=1.133E-12  Drosophila melanogaster
  4dj3-assembly1_A  TM=8.727E-01  e=6.801E-12  Mus musculus

Radius of gyration: 16.29 Å; Cα contacts (8 Å, |Δi|>4): 357; chains: 1; bounding box: 46×39×37 Å